Protein AF-A0A957Y299-F1 (afdb_monomer_lite)

Secondary structure (DSSP, 8-state):
-EEESSSSTTSPEEEE--TT---EEEEE-TTSSEEEEEEETTEEEEEEGGG----S-HHHHHTS-B---TT-S-SS-------

Sequence (83 aa):
LNVRSRPSADAALVGQADSGSVMRATGKLADESWWQVCCIDGRSAWVSGDWVQAVGPATALGEVPVVTSLLGNKPAALIDRLK

pLDDT: mean 82.07, std 18.29, range [29.81, 95.5]

Foldseek 3Di:
DFWFADLDPPGDGLDDDDPPDDFDFQAAAPVRQKTWTDDSVHDIIIDGSVRDDDDDDPVVVVPHHHDDDPPPDDDPDPPDDDD

Radius of gyration: 13.93 Å; chains: 1; bounding box: 40×23×37 Å

Structure (mmCIF, N/CA/C/O backbone):
data_AF-A0A957Y299-F1
#
_entry.id   AF-A0A957Y299-F1
#
loop_
_atom_site.group_PDB
_atom_site.id
_atom_site.type_symbol
_atom_site.label_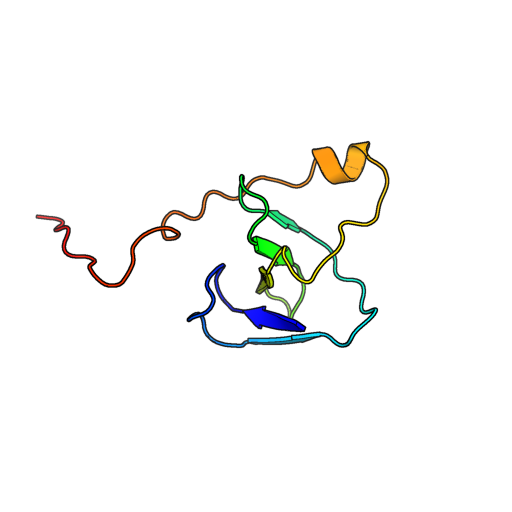atom_id
_atom_site.label_alt_id
_atom_site.label_comp_id
_atom_site.label_asym_id
_atom_site.label_entity_id
_atom_site.label_seq_id
_atom_site.pdbx_PDB_ins_code
_atom_site.Cartn_x
_atom_site.Cartn_y
_atom_site.Cartn_z
_atom_site.occupancy
_atom_site.B_iso_or_equiv
_atom_site.auth_seq_id
_atom_site.auth_comp_id
_atom_site.auth_asym_id
_atom_site.auth_atom_id
_atom_site.pdbx_PDB_model_num
ATOM 1 N N . LEU A 1 1 ? -7.735 5.096 -5.400 1.00 92.38 1 LEU A N 1
ATOM 2 C CA . LEU A 1 1 ? -6.298 4.785 -5.215 1.00 92.38 1 LEU A CA 1
ATOM 3 C C . LEU A 1 1 ? -5.914 3.603 -6.094 1.00 92.38 1 LEU A C 1
ATOM 5 O O . LEU A 1 1 ? -6.547 2.562 -5.994 1.00 92.38 1 LEU A O 1
ATOM 9 N N . ASN A 1 2 ? -4.919 3.759 -6.970 1.00 94.50 2 ASN A N 1
ATOM 10 C CA . ASN A 1 2 ? -4.485 2.664 -7.843 1.00 94.50 2 ASN A CA 1
ATOM 11 C C . ASN A 1 2 ? -3.686 1.624 -7.058 1.00 94.50 2 ASN A C 1
ATOM 13 O O . ASN A 1 2 ? -2.731 1.967 -6.363 1.00 94.50 2 ASN A O 1
ATOM 17 N N . VAL A 1 3 ? -4.058 0.361 -7.239 1.00 94.50 3 VAL A N 1
ATOM 18 C CA . VAL A 1 3 ? -3.373 -0.798 -6.678 1.00 94.50 3 VAL A CA 1
ATOM 19 C C . VAL A 1 3 ? -2.562 -1.447 -7.794 1.00 94.50 3 VAL A C 1
ATOM 21 O O . VAL A 1 3 ? -3.088 -1.749 -8.868 1.00 94.50 3 VAL A O 1
ATOM 24 N N . ARG A 1 4 ? -1.264 -1.635 -7.568 1.00 94.56 4 ARG A N 1
ATOM 2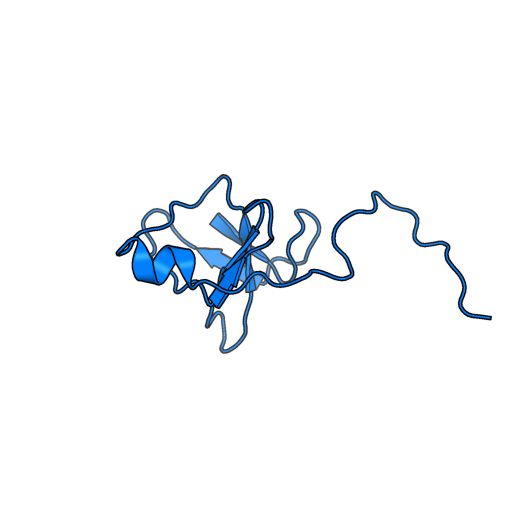5 C CA . ARG A 1 4 ? -0.298 -2.006 -8.606 1.00 94.56 4 ARG A CA 1
ATOM 26 C C . ARG A 1 4 ? 0.466 -3.276 -8.273 1.00 94.56 4 ARG A C 1
ATOM 28 O O . ARG A 1 4 ? 0.670 -3.618 -7.113 1.00 94.56 4 ARG A O 1
ATOM 35 N N . SER A 1 5 ? 0.938 -3.968 -9.304 1.00 92.00 5 SER A N 1
ATOM 36 C CA . SER A 1 5 ? 1.675 -5.227 -9.142 1.00 92.00 5 SER A CA 1
ATOM 37 C C . SER A 1 5 ? 3.088 -5.056 -8.558 1.00 92.00 5 SER A C 1
ATOM 39 O O . SER A 1 5 ? 3.681 -6.028 -8.096 1.00 92.00 5 SER A O 1
ATOM 41 N N . ARG A 1 6 ? 3.665 -3.848 -8.629 1.00 91.38 6 ARG A N 1
ATOM 42 C CA . ARG A 1 6 ? 5.013 -3.480 -8.151 1.00 91.38 6 ARG A CA 1
ATOM 43 C C . ARG A 1 6 ? 5.003 -2.037 -7.614 1.00 91.38 6 ARG A C 1
ATOM 45 O O . ARG A 1 6 ? 4.105 -1.289 -8.006 1.00 91.38 6 ARG A O 1
ATOM 52 N N . PRO A 1 7 ? 5.987 -1.628 -6.786 1.00 91.19 7 PRO A N 1
ATOM 53 C CA . PRO A 1 7 ? 6.081 -0.265 -6.260 1.00 91.19 7 PRO A CA 1
ATOM 54 C C . PRO A 1 7 ? 6.611 0.711 -7.325 1.00 91.19 7 PRO A C 1
ATOM 56 O O . PRO A 1 7 ? 7.759 1.141 -7.297 1.00 91.19 7 PRO A O 1
ATOM 59 N N . SER A 1 8 ? 5.799 0.981 -8.347 1.00 90.75 8 SER A N 1
ATOM 60 C CA . SER A 1 8 ? 6.126 1.890 -9.448 1.00 90.75 8 SER A CA 1
ATOM 61 C C . SER A 1 8 ? 4.853 2.425 -10.098 1.00 90.75 8 SER A 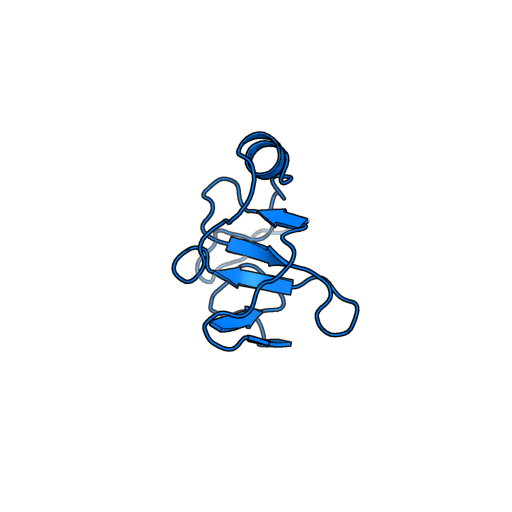C 1
ATOM 63 O O . SER A 1 8 ? 3.872 1.696 -10.249 1.00 90.75 8 SER A O 1
ATOM 65 N N . ALA A 1 9 ? 4.878 3.687 -10.536 1.00 88.88 9 ALA A N 1
ATOM 66 C CA . ALA A 1 9 ? 3.771 4.319 -11.252 1.00 88.88 9 ALA A CA 1
ATOM 67 C C . ALA A 1 9 ? 3.521 3.717 -12.651 1.00 88.88 9 ALA A C 1
ATOM 69 O O . ALA A 1 9 ? 2.415 3.852 -13.175 1.00 88.88 9 ALA A O 1
ATOM 70 N N . ASP A 1 10 ? 4.493 2.994 -13.210 1.00 90.94 10 ASP A N 1
ATOM 71 C CA . ASP A 1 10 ? 4.388 2.330 -14.517 1.00 90.94 10 ASP A CA 1
ATOM 72 C C . ASP A 1 10 ? 3.992 0.850 -14.397 1.00 90.94 10 ASP A C 1
ATOM 74 O O . ASP A 1 10 ? 3.764 0.163 -15.392 1.00 90.94 10 ASP A O 1
ATOM 78 N N . ALA A 1 11 ? 3.906 0.324 -13.171 1.00 89.31 11 ALA A N 1
ATOM 79 C CA . ALA A 1 11 ? 3.514 -1.059 -12.945 1.00 89.31 11 ALA A CA 1
ATOM 80 C C . ALA A 1 11 ? 2.042 -1.295 -13.309 1.00 89.31 11 ALA A C 1
ATOM 82 O O . ALA A 1 11 ? 1.194 -0.417 -13.128 1.00 89.31 11 ALA A O 1
ATOM 83 N N . ALA A 1 12 ? 1.733 -2.514 -13.756 1.00 91.81 12 ALA A N 1
ATOM 84 C CA . ALA A 1 12 ? 0.378 -2.914 -14.115 1.00 91.81 12 ALA A CA 1
ATOM 85 C C . ALA A 1 12 ? -0.611 -2.643 -12.971 1.00 91.81 12 ALA A C 1
ATOM 87 O O . ALA A 1 12 ? -0.329 -2.949 -11.805 1.00 91.81 12 ALA A O 1
ATOM 88 N N . LEU A 1 13 ? -1.771 -2.083 -13.319 1.00 94.06 13 LEU A N 1
ATOM 89 C CA . LEU A 1 13 ? -2.886 -1.950 -12.391 1.00 94.06 13 LEU A CA 1
ATOM 90 C C . LEU A 1 13 ? -3.475 -3.339 -12.158 1.00 94.06 13 LEU A C 1
ATOM 92 O O . LEU A 1 13 ? -3.828 -4.039 -13.104 1.00 94.06 13 LEU A O 1
ATOM 96 N N . VAL A 1 14 ? -3.570 -3.720 -10.890 1.00 93.19 14 VAL A N 1
ATOM 97 C CA . VAL A 1 14 ? -4.222 -4.963 -10.454 1.00 93.19 14 VAL A CA 1
ATOM 98 C C . VAL A 1 14 ? -5.544 -4.685 -9.745 1.00 93.19 14 VAL A C 1
ATOM 100 O O . VAL A 1 14 ? -6.269 -5.613 -9.422 1.00 93.19 14 VAL A O 1
ATOM 103 N N . GLY A 1 15 ? -5.865 -3.412 -9.511 1.00 92.06 15 GLY A N 1
ATOM 104 C CA . GLY A 1 15 ? -7.137 -2.994 -8.948 1.00 92.06 15 GLY A CA 1
ATOM 105 C C . GLY A 1 15 ? -7.163 -1.510 -8.605 1.00 92.06 15 GLY A C 1
ATOM 106 O O . GLY A 1 15 ? -6.204 -0.765 -8.846 1.00 92.06 15 GLY A O 1
ATOM 107 N N . GLN A 1 16 ? -8.271 -1.092 -8.007 1.00 93.06 16 GLN A N 1
ATOM 108 C CA . GLN A 1 16 ? -8.452 0.237 -7.442 1.00 93.06 16 GLN A CA 1
ATOM 109 C C . GLN A 1 16 ? -9.147 0.112 -6.087 1.00 93.06 16 GLN A C 1
ATOM 111 O O . GLN A 1 16 ? -10.043 -0.708 -5.921 1.00 93.06 16 GLN A O 1
ATOM 116 N N . ALA A 1 17 ? -8.703 0.914 -5.125 1.00 90.44 17 ALA A N 1
ATOM 117 C CA . ALA A 1 17 ? -9.349 1.064 -3.831 1.00 90.44 17 ALA A CA 1
ATOM 118 C C . ALA A 1 17 ? -10.093 2.402 -3.775 1.00 90.44 17 ALA A C 1
ATOM 120 O O . ALA A 1 17 ? -9.546 3.437 -4.186 1.00 90.44 17 ALA A O 1
ATOM 121 N N . ASP A 1 18 ? -11.310 2.378 -3.244 1.00 91.88 18 ASP A N 1
ATOM 122 C CA . ASP A 1 18 ? -12.125 3.571 -3.037 1.00 91.88 18 ASP A CA 1
ATOM 123 C C . ASP A 1 18 ? -11.593 4.414 -1.877 1.00 91.88 18 ASP A C 1
ATOM 125 O O . ASP A 1 18 ? -10.901 3.916 -0.981 1.00 91.88 18 ASP A O 1
ATOM 129 N N . SER A 1 19 ? -11.930 5.703 -1.876 1.00 89.06 19 SER A N 1
ATOM 130 C CA . SER A 1 19 ? -11.588 6.594 -0.764 1.00 89.06 19 SER A CA 1
ATOM 131 C C . SER A 1 19 ? -12.175 6.076 0.553 1.00 89.06 19 SER A C 1
ATOM 133 O O . SER A 1 19 ? -13.314 5.617 0.594 1.00 89.06 19 SER A O 1
ATOM 135 N N . GLY A 1 20 ? -11.388 6.134 1.628 1.00 89.25 20 GLY A N 1
ATOM 136 C CA . GLY A 1 20 ? -11.774 5.622 2.947 1.00 89.25 20 GLY A CA 1
ATOM 137 C C . GLY A 1 20 ? -11.631 4.106 3.123 1.00 89.25 20 GLY A C 1
ATOM 138 O O . GLY A 1 20 ? -11.813 3.613 4.235 1.00 89.25 20 GLY A O 1
ATOM 139 N N . SER A 1 21 ? -11.266 3.360 2.074 1.00 89.50 21 SER A N 1
ATOM 140 C CA . SER A 1 21 ? -10.985 1.926 2.194 1.00 89.50 21 SER A CA 1
ATOM 141 C C . SER A 1 21 ? -9.780 1.677 3.099 1.00 89.50 21 SER A C 1
ATOM 143 O O . SER A 1 21 ? -8.716 2.268 2.911 1.00 89.50 21 SER A O 1
ATOM 145 N N . VAL A 1 22 ? -9.925 0.747 4.043 1.00 89.94 22 VAL A N 1
ATOM 146 C CA . VAL A 1 22 ? -8.831 0.313 4.917 1.00 89.94 22 VAL A CA 1
ATOM 147 C C . VAL A 1 22 ? -8.225 -0.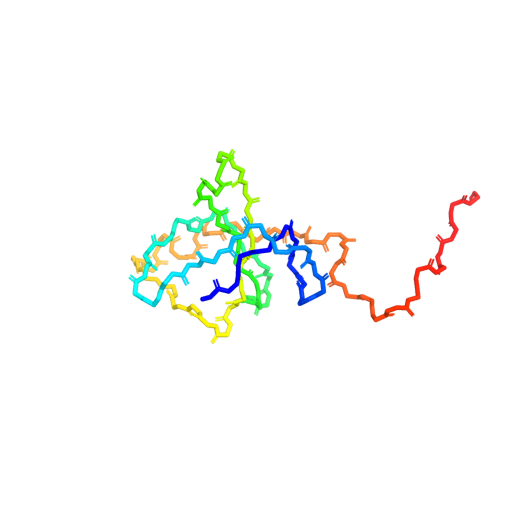970 4.361 1.00 89.94 22 VAL A C 1
ATOM 149 O O . VAL A 1 22 ? -8.928 -1.953 4.131 1.00 89.94 22 VAL A O 1
ATOM 152 N N . MET A 1 23 ? -6.910 -0.967 4.156 1.00 90.19 23 MET A N 1
ATOM 153 C CA . MET A 1 23 ? -6.149 -2.120 3.674 1.00 90.19 23 MET A CA 1
ATOM 154 C C . MET A 1 23 ? -5.112 -2.530 4.711 1.00 90.19 23 MET A C 1
ATOM 156 O O . MET A 1 23 ? -4.539 -1.689 5.405 1.00 90.19 23 MET A O 1
ATOM 160 N N . ARG A 1 24 ? -4.832 -3.831 4.795 1.00 91.88 24 ARG A N 1
ATOM 161 C CA . ARG A 1 24 ? -3.770 -4.332 5.664 1.00 91.88 24 ARG A CA 1
ATOM 162 C C . ARG A 1 24 ? -2.420 -4.143 4.980 1.00 91.88 24 ARG A C 1
ATOM 164 O O . ARG A 1 24 ? -2.153 -4.781 3.962 1.00 91.88 24 ARG A O 1
ATOM 171 N N . ALA A 1 25 ? -1.569 -3.310 5.571 1.00 93.19 25 ALA A N 1
ATOM 172 C CA . ALA A 1 25 ? -0.170 -3.218 5.183 1.00 93.19 25 ALA A CA 1
ATOM 173 C C . ALA A 1 25 ? 0.586 -4.483 5.620 1.00 93.19 25 ALA A C 1
ATOM 175 O O . ALA A 1 25 ? 0.469 -4.930 6.762 1.00 93.19 25 ALA A O 1
ATOM 176 N N . THR A 1 26 ? 1.361 -5.058 4.706 1.00 93.38 26 THR A N 1
ATOM 177 C CA . THR A 1 26 ? 2.243 -6.208 4.965 1.00 93.38 26 THR A CA 1
ATOM 178 C C . THR A 1 26 ? 3.717 -5.865 4.798 1.00 93.38 26 THR A C 1
ATOM 180 O O . THR A 1 26 ? 4.573 -6.677 5.131 1.00 93.38 26 THR A O 1
ATOM 183 N N . GLY A 1 27 ? 4.016 -4.674 4.284 1.00 93.56 27 GLY A N 1
ATOM 184 C CA . GLY A 1 27 ? 5.368 -4.163 4.128 1.00 93.56 27 GLY A CA 1
ATOM 185 C C . GLY A 1 27 ? 5.363 -2.747 3.565 1.00 93.56 27 GLY A C 1
ATOM 186 O O . GLY A 1 27 ? 4.321 -2.234 3.154 1.00 93.56 27 GLY A O 1
ATOM 187 N N . LYS A 1 28 ? 6.533 -2.117 3.527 1.00 93.44 28 LYS A N 1
ATOM 188 C CA . LYS A 1 28 ? 6.748 -0.802 2.910 1.00 93.44 28 LYS A CA 1
ATOM 189 C C . LYS A 1 28 ? 8.153 -0.675 2.331 1.00 93.44 28 LYS A C 1
ATOM 191 O O . LYS A 1 28 ? 9.060 -1.401 2.739 1.00 93.44 28 LYS A O 1
ATOM 196 N N . LEU A 1 29 ? 8.348 0.255 1.402 1.00 93.06 29 LEU A N 1
ATOM 197 C CA . LEU A 1 29 ? 9.698 0.712 1.072 1.00 93.06 29 LEU A CA 1
ATOM 198 C C . LEU A 1 29 ? 10.272 1.556 2.215 1.00 93.06 29 LEU A C 1
ATOM 200 O O . LEU A 1 29 ? 9.532 2.118 3.020 1.00 93.06 29 LEU A O 1
ATOM 204 N N . ALA A 1 30 ? 11.603 1.625 2.290 1.00 90.38 30 ALA A N 1
ATOM 205 C CA . ALA A 1 30 ? 12.308 2.324 3.367 1.00 90.38 30 ALA A CA 1
ATOM 206 C C . ALA A 1 30 ? 12.000 3.831 3.409 1.00 90.38 30 ALA A C 1
ATOM 208 O O . ALA A 1 30 ? 11.998 4.421 4.482 1.00 90.38 30 ALA A O 1
ATOM 209 N N . ASP A 1 31 ? 11.732 4.427 2.247 1.00 90.31 31 ASP A N 1
ATOM 210 C CA . ASP A 1 31 ? 11.346 5.831 2.080 1.00 90.31 31 ASP A CA 1
ATOM 211 C C . ASP A 1 31 ? 9.828 6.059 2.190 1.00 90.31 31 ASP A C 1
ATOM 213 O O . ASP A 1 31 ? 9.358 7.171 1.977 1.00 90.31 31 ASP A O 1
ATOM 217 N N . GLU A 1 32 ? 9.062 5.004 2.485 1.00 91.62 32 GLU A N 1
ATOM 218 C CA . GLU A 1 32 ? 7.600 5.010 2.615 1.00 91.62 32 GLU A CA 1
ATOM 219 C C . GLU A 1 32 ? 6.834 5.437 1.352 1.00 91.62 32 GLU A C 1
ATOM 221 O O . GLU A 1 32 ? 5.609 5.560 1.383 1.00 91.62 32 GLU A O 1
ATOM 226 N N . SER A 1 33 ? 7.523 5.571 0.214 1.00 93.50 33 SER A N 1
ATOM 227 C CA . SER A 1 33 ? 6.932 5.972 -1.070 1.00 93.50 33 SER A CA 1
ATOM 228 C C . SER A 1 33 ? 5.914 4.957 -1.596 1.00 93.50 33 SER A C 1
ATOM 230 O O . SER A 1 33 ? 4.990 5.308 -2.335 1.00 93.50 33 SER A O 1
ATOM 232 N N . TRP A 1 34 ? 6.047 3.694 -1.184 1.00 95.12 34 TRP A N 1
ATOM 233 C CA . TRP A 1 34 ? 5.131 2.614 -1.524 1.00 95.12 34 TRP A CA 1
ATOM 234 C C . TRP A 1 34 ? 4.882 1.683 -0.345 1.00 95.12 34 TRP A C 1
ATOM 236 O O . TRP A 1 34 ? 5.807 1.247 0.345 1.00 95.12 34 TRP A O 1
ATOM 246 N N . TRP A 1 35 ? 3.618 1.304 -0.194 1.00 94.88 35 TRP A N 1
ATOM 247 C CA . TRP A 1 35 ? 3.142 0.365 0.810 1.00 94.88 35 TRP A CA 1
ATOM 248 C C . TRP A 1 35 ? 2.673 -0.913 0.134 1.00 94.88 35 TRP A C 1
ATOM 250 O O . TRP A 1 35 ? 1.882 -0.880 -0.813 1.00 94.88 35 TRP A O 1
ATOM 260 N N . GLN A 1 36 ? 3.170 -2.044 0.621 1.00 94.81 36 GLN A N 1
ATOM 261 C CA . GLN A 1 36 ? 2.697 -3.352 0.212 1.00 94.81 36 GLN A CA 1
ATOM 262 C C . GLN A 1 36 ? 1.449 -3.696 1.020 1.00 94.81 36 GLN A C 1
ATOM 264 O O . GLN A 1 36 ? 1.450 -3.643 2.250 1.00 94.81 36 GLN A O 1
ATOM 269 N N . VAL A 1 37 ? 0.393 -4.072 0.315 1.00 93.19 37 VAL A N 1
ATOM 270 C CA . VAL A 1 37 ? -0.904 -4.431 0.879 1.00 93.19 37 VAL A CA 1
ATOM 271 C C . VAL A 1 37 ? -1.294 -5.839 0.455 1.00 93.19 37 VAL A C 1
ATOM 273 O O . VAL A 1 37 ? -0.926 -6.310 -0.622 1.00 93.19 37 VAL A O 1
ATOM 276 N N . CYS A 1 38 ? -2.073 -6.507 1.293 1.00 86.19 38 CYS A N 1
ATOM 277 C CA . CYS A 1 38 ? -2.755 -7.759 0.973 1.00 86.19 38 CYS A CA 1
ATOM 278 C C . CYS A 1 38 ? -4.278 -7.546 1.093 1.00 86.19 38 CYS A C 1
ATOM 280 O O . CYS A 1 38 ? -4.719 -6.541 1.642 1.00 86.19 38 CYS A O 1
ATOM 282 N N . CYS A 1 39 ? -5.174 -8.417 0.636 1.00 81.75 39 CYS A N 1
ATOM 283 C CA . CYS A 1 39 ? -5.063 -9.646 -0.147 1.00 81.75 39 CYS A CA 1
ATOM 284 C C . CYS A 1 39 ? -5.830 -9.410 -1.454 1.00 81.75 39 CYS A C 1
ATOM 286 O O . CYS A 1 39 ? -6.948 -9.896 -1.620 1.00 81.75 39 CYS A O 1
ATOM 288 N N . ILE A 1 40 ? -5.265 -8.602 -2.346 1.00 82.12 40 ILE A N 1
ATOM 289 C CA . ILE A 1 40 ? -5.930 -8.193 -3.583 1.00 82.12 40 ILE A CA 1
ATOM 290 C C . ILE A 1 40 ? -5.945 -9.411 -4.504 1.00 82.12 40 ILE A C 1
ATOM 292 O O . ILE A 1 40 ? -4.894 -9.863 -4.959 1.00 82.12 40 ILE A O 1
ATOM 296 N N . ASP A 1 41 ? -7.120 -10.019 -4.664 1.00 79.50 41 ASP A N 1
ATOM 297 C CA . ASP A 1 41 ? -7.308 -11.319 -5.318 1.00 79.50 41 ASP A CA 1
ATOM 298 C C . ASP A 1 41 ? -6.348 -12.402 -4.795 1.00 79.50 41 ASP A C 1
ATOM 300 O O . ASP A 1 41 ? -5.692 -13.116 -5.560 1.00 79.50 41 ASP A O 1
ATOM 304 N N . GLY A 1 42 ? -6.200 -12.474 -3.466 1.00 80.94 42 GLY A N 1
ATOM 305 C CA . GLY A 1 42 ? -5.335 -13.453 -2.797 1.00 80.94 42 GLY A CA 1
ATOM 306 C C . GLY A 1 42 ? -3.831 -13.203 -2.962 1.00 80.94 42 GLY A C 1
ATOM 307 O O . GLY A 1 42 ? -3.030 -14.057 -2.589 1.00 80.94 42 GLY A O 1
ATOM 308 N N . ARG A 1 43 ? -3.429 -12.051 -3.512 1.00 83.94 43 ARG A N 1
ATOM 309 C CA . ARG A 1 43 ? -2.029 -11.682 -3.758 1.00 83.94 43 ARG A CA 1
ATOM 310 C C . ARG A 1 43 ? -1.660 -10.378 -3.055 1.00 83.94 43 ARG A C 1
ATOM 312 O O . ARG A 1 43 ? -2.518 -9.561 -2.713 1.00 83.94 43 ARG A O 1
ATOM 319 N N . SER A 1 44 ? -0.362 -10.186 -2.839 1.00 89.50 44 SER A N 1
ATOM 320 C CA . SER A 1 44 ? 0.169 -8.897 -2.396 1.00 89.50 44 SER A CA 1
ATOM 321 C C . SER A 1 44 ? 0.255 -7.925 -3.568 1.00 89.50 44 SER A C 1
ATOM 323 O O . SER A 1 44 ? 0.618 -8.305 -4.683 1.00 89.50 44 SER A O 1
ATOM 325 N N . ALA A 1 45 ? -0.031 -6.661 -3.297 1.00 93.75 45 ALA A N 1
ATOM 326 C CA . ALA A 1 45 ? 0.023 -5.571 -4.255 1.00 93.75 45 ALA A CA 1
ATOM 327 C C . ALA A 1 45 ? 0.575 -4.304 -3.593 1.00 93.75 45 ALA A C 1
ATOM 329 O O . ALA A 1 45 ? 0.945 -4.323 -2.422 1.00 93.75 45 ALA A O 1
ATOM 330 N N . TRP A 1 46 ? 0.660 -3.214 -4.347 1.00 95.06 46 TRP A N 1
ATOM 331 C CA . TRP A 1 46 ? 1.320 -1.985 -3.924 1.00 95.06 46 TRP A CA 1
ATOM 332 C C . TRP A 1 46 ? 0.444 -0.764 -4.148 1.00 95.06 46 TRP A C 1
ATOM 334 O O . TRP A 1 46 ? -0.200 -0.632 -5.189 1.00 95.06 46 TRP A O 1
ATOM 344 N N . VAL A 1 47 ? 0.469 0.149 -3.187 1.00 95.38 47 VAL A N 1
ATOM 345 C CA . VAL A 1 47 ? -0.169 1.464 -3.268 1.00 95.38 47 VAL A CA 1
ATOM 346 C C . VAL A 1 47 ? 0.848 2.546 -2.930 1.00 95.38 47 VAL A C 1
ATOM 348 O O . VAL A 1 47 ? 1.792 2.303 -2.179 1.00 95.38 47 VAL A O 1
ATOM 351 N N . SER A 1 48 ? 0.684 3.725 -3.521 1.00 95.50 48 SER A N 1
ATOM 352 C CA . SER A 1 48 ? 1.593 4.850 -3.282 1.00 95.50 48 SER A CA 1
ATOM 353 C C . SER A 1 48 ? 1.345 5.456 -1.899 1.00 95.50 48 SER A C 1
ATOM 355 O O . SER A 1 48 ? 0.192 5.649 -1.506 1.00 95.50 48 SER A O 1
ATOM 357 N N . GLY A 1 49 ? 2.440 5.746 -1.192 1.00 94.31 49 GLY A N 1
ATOM 358 C CA . GLY A 1 49 ? 2.478 6.393 0.120 1.00 94.31 49 GLY A CA 1
ATOM 359 C C . GLY A 1 49 ? 1.823 7.770 0.132 1.00 94.31 49 GLY A C 1
ATOM 360 O O . GLY A 1 49 ? 1.149 8.112 1.095 1.00 94.31 49 GLY A O 1
ATOM 361 N N . ASP A 1 50 ? 1.918 8.507 -0.976 1.00 93.75 50 ASP A N 1
ATOM 362 C CA . ASP A 1 50 ? 1.384 9.871 -1.107 1.00 93.75 50 ASP A CA 1
ATOM 363 C C . ASP A 1 50 ? -0.145 9.945 -0.964 1.00 93.75 50 ASP A C 1
ATOM 365 O O . ASP A 1 50 ? -0.709 11.010 -0.717 1.00 93.75 50 ASP A O 1
ATOM 369 N N . TRP A 1 51 ? -0.829 8.813 -1.145 1.00 93.69 51 TRP A N 1
ATOM 370 C CA . TRP A 1 51 ? -2.289 8.724 -1.180 1.00 93.69 51 TRP A CA 1
ATOM 371 C C . TRP A 1 51 ? -2.867 7.875 -0.050 1.00 93.69 51 TRP A C 1
ATOM 373 O O . TRP A 1 51 ? -4.063 7.572 -0.063 1.00 93.69 51 TRP A O 1
ATOM 383 N N . VAL A 1 52 ? -2.035 7.450 0.899 1.00 93.31 52 VAL A N 1
ATOM 384 C CA . VAL A 1 52 ? -2.459 6.643 2.041 1.00 93.31 52 VAL A CA 1
ATOM 385 C C . VAL A 1 52 ? -1.994 7.269 3.340 1.00 93.31 52 VAL A C 1
ATOM 387 O O . VAL A 1 52 ? -0.983 7.957 3.409 1.00 93.31 52 VAL A O 1
ATOM 390 N N . GLN A 1 53 ? -2.739 6.982 4.398 1.00 92.50 53 GLN A N 1
ATOM 391 C CA . GLN A 1 53 ? -2.336 7.301 5.752 1.00 92.50 53 GLN A CA 1
ATOM 392 C C . GLN A 1 53 ? -2.237 5.999 6.535 1.00 92.50 53 GLN A C 1
ATOM 394 O O . GLN A 1 53 ? -3.186 5.215 6.575 1.00 92.50 53 GLN A O 1
ATOM 399 N N . ALA A 1 54 ? -1.083 5.764 7.155 1.00 90.44 54 ALA A N 1
ATOM 400 C CA . ALA A 1 54 ? -0.921 4.643 8.062 1.00 90.44 54 ALA A CA 1
ATOM 401 C C . ALA A 1 54 ? -1.743 4.903 9.333 1.00 90.44 54 ALA A C 1
ATOM 403 O O . ALA A 1 54 ? -1.567 5.921 10.003 1.00 90.44 54 ALA A O 1
ATOM 404 N N . VAL A 1 55 ? -2.653 3.985 9.654 1.00 89.25 55 VAL A N 1
ATOM 405 C CA . VAL A 1 55 ? -3.533 4.072 10.824 1.00 89.25 55 VAL A CA 1
ATOM 406 C C . VAL A 1 55 ? -3.312 2.857 11.718 1.00 89.25 55 VAL A C 1
ATOM 408 O O . VAL A 1 55 ? -3.354 1.719 11.255 1.00 89.25 55 VAL A O 1
ATOM 411 N N . GLY A 1 56 ? -3.044 3.089 13.002 1.00 88.19 56 GLY A N 1
ATOM 412 C CA . GLY A 1 56 ? -2.789 2.025 13.970 1.00 88.19 56 GLY A CA 1
ATOM 413 C C . GLY A 1 56 ? -1.926 2.478 15.149 1.00 88.19 56 GLY A C 1
ATOM 414 O O . GLY A 1 56 ? -1.447 3.614 15.166 1.00 88.19 56 GLY A O 1
ATOM 415 N N . PRO A 1 57 ? -1.726 1.608 16.154 1.00 89.06 57 PRO A N 1
ATOM 416 C CA . PRO A 1 57 ? -0.819 1.892 17.258 1.00 89.06 57 PRO A CA 1
ATOM 417 C C . PRO A 1 57 ? 0.624 2.011 16.754 1.00 89.06 57 PRO A C 1
ATOM 419 O O . PRO A 1 57 ? 1.051 1.252 15.885 1.00 89.06 57 PRO A O 1
ATOM 422 N N . ALA A 1 58 ? 1.390 2.938 17.336 1.00 85.00 58 ALA A N 1
ATOM 423 C CA . ALA A 1 58 ? 2.762 3.233 16.912 1.00 85.00 58 ALA A CA 1
ATOM 424 C C . ALA A 1 58 ? 3.680 1.996 16.910 1.00 85.00 58 ALA A C 1
ATOM 426 O O . ALA A 1 58 ? 4.531 1.871 16.035 1.00 85.00 58 ALA A O 1
ATOM 427 N N . THR A 1 59 ? 3.469 1.060 17.841 1.00 87.50 59 THR A N 1
ATOM 428 C CA . THR A 1 59 ? 4.186 -0.223 17.891 1.00 87.50 59 THR A CA 1
ATOM 429 C C . THR A 1 59 ? 3.969 -1.045 16.622 1.00 87.50 59 THR A C 1
ATOM 431 O O . THR A 1 59 ? 4.935 -1.425 15.971 1.00 87.50 59 THR A O 1
ATOM 434 N N . ALA A 1 60 ? 2.716 -1.222 16.193 1.00 84.69 60 ALA A N 1
ATOM 435 C CA . ALA A 1 60 ? 2.397 -1.961 14.972 1.00 84.69 60 ALA A CA 1
ATOM 436 C C . ALA A 1 60 ? 2.911 -1.255 13.708 1.00 84.69 60 ALA A C 1
ATOM 438 O O . ALA A 1 60 ? 3.343 -1.915 12.768 1.00 84.69 60 ALA A O 1
ATOM 439 N N . LEU A 1 61 ? 2.888 0.083 13.679 1.00 84.38 61 LEU A N 1
ATOM 440 C CA . LEU A 1 61 ? 3.413 0.854 12.548 1.00 84.38 61 LEU A CA 1
ATOM 441 C C . LEU A 1 61 ? 4.941 0.751 12.429 1.00 84.38 61 LEU A C 1
ATOM 443 O O . LEU A 1 61 ? 5.463 0.709 11.315 1.00 84.38 61 LEU A O 1
ATOM 447 N N . GLY A 1 62 ? 5.651 0.681 13.559 1.00 85.50 62 GLY A N 1
ATOM 448 C CA . GLY A 1 62 ? 7.101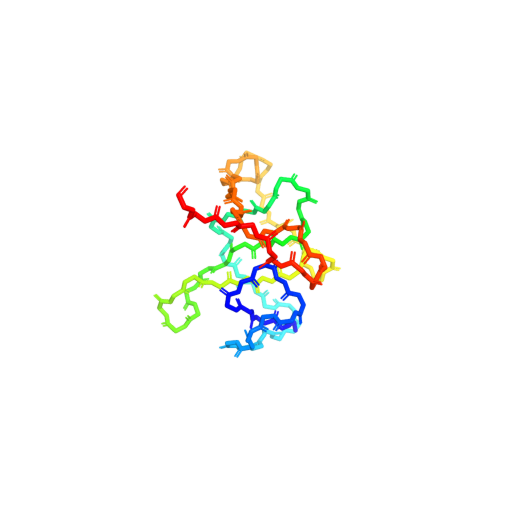 0.472 13.599 1.00 85.50 62 GLY A CA 1
ATOM 449 C C . GLY A 1 62 ? 7.535 -0.941 13.197 1.00 85.50 62 GLY A C 1
ATOM 450 O O . GLY A 1 62 ? 8.654 -1.124 12.729 1.00 85.50 62 GLY A O 1
ATOM 451 N N . GLU A 1 63 ? 6.648 -1.927 13.335 1.00 90.50 63 GLU A N 1
ATOM 452 C CA . GLU A 1 63 ? 6.911 -3.334 13.009 1.00 90.50 63 GLU A CA 1
ATOM 453 C C . GLU A 1 63 ? 6.629 -3.696 11.542 1.00 90.50 63 GLU A C 1
ATOM 455 O O . GLU A 1 63 ? 6.950 -4.808 11.118 1.00 90.50 63 GLU A O 1
ATOM 460 N N . VAL A 1 64 ? 6.050 -2.786 10.743 1.00 90.50 64 VAL A N 1
ATOM 461 C CA . VAL A 1 64 ? 5.789 -3.049 9.319 1.00 90.50 64 VAL A CA 1
ATOM 462 C C . VAL A 1 64 ? 7.119 -3.303 8.595 1.00 90.50 64 VAL A C 1
ATOM 464 O O . VAL A 1 64 ? 7.954 -2.395 8.531 1.00 90.50 64 VAL A O 1
ATOM 467 N N . PRO A 1 65 ? 7.326 -4.498 8.006 1.00 93.06 65 PRO A N 1
ATOM 468 C CA . PRO A 1 65 ? 8.607 -4.853 7.414 1.00 93.06 65 PRO A CA 1
ATOM 469 C C . PRO A 1 65 ? 9.014 -3.912 6.281 1.00 93.06 65 PRO A C 1
ATOM 471 O O . PRO A 1 65 ? 8.222 -3.615 5.381 1.00 93.06 65 PRO A O 1
ATOM 474 N N . VAL A 1 66 ? 10.283 -3.504 6.279 1.00 91.19 66 VAL A N 1
ATOM 475 C CA . VAL A 1 66 ? 10.880 -2.842 5.119 1.00 91.19 66 VAL A CA 1
ATOM 476 C C . VAL A 1 66 ? 11.219 -3.904 4.081 1.00 91.19 66 VAL A C 1
ATOM 478 O O . VAL A 1 66 ? 12.080 -4.757 4.291 1.00 91.19 66 VAL A O 1
ATOM 481 N N . VAL A 1 67 ? 10.536 -3.851 2.945 1.00 87.00 67 VAL A N 1
ATOM 482 C CA . VAL A 1 67 ? 10.746 -4.757 1.818 1.00 87.00 67 VAL A CA 1
ATOM 483 C C . VAL A 1 67 ? 11.705 -4.102 0.833 1.00 87.00 67 VAL A C 1
ATOM 485 O O . VAL A 1 67 ? 11.405 -3.079 0.224 1.00 87.00 67 VAL A O 1
ATOM 488 N N . THR A 1 68 ? 12.896 -4.676 0.675 1.00 68.00 68 THR A N 1
ATOM 489 C CA . THR A 1 68 ? 13.893 -4.161 -0.267 1.00 68.00 68 THR A CA 1
ATOM 490 C C . THR A 1 68 ? 13.439 -4.486 -1.687 1.00 68.00 68 THR A C 1
ATOM 492 O O . THR A 1 68 ? 13.535 -5.626 -2.143 1.00 68.00 68 THR A O 1
ATOM 495 N N . SER A 1 69 ? 12.915 -3.502 -2.419 1.00 58.41 69 SER A N 1
ATOM 496 C CA . SER A 1 69 ? 12.652 -3.695 -3.842 1.00 58.41 69 SER A CA 1
ATOM 497 C C . SER A 1 69 ? 13.982 -3.721 -4.591 1.00 58.41 69 SER A C 1
ATOM 499 O O . SER A 1 69 ? 14.543 -2.672 -4.897 1.00 58.41 69 SER A O 1
ATOM 501 N N . LEU A 1 70 ? 14.460 -4.911 -4.961 1.00 53.41 70 LEU A N 1
ATOM 502 C CA . LEU A 1 70 ? 15.647 -5.093 -5.818 1.00 53.41 70 LEU A CA 1
ATOM 503 C C . LEU A 1 70 ? 15.492 -4.486 -7.234 1.00 53.41 70 LEU A C 1
ATOM 505 O O . LEU A 1 70 ? 16.382 -4.619 -8.065 1.00 53.41 70 LEU A O 1
ATOM 509 N N . LEU A 1 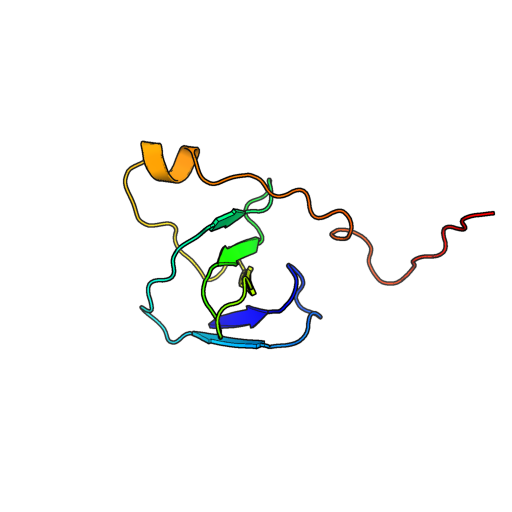71 ? 14.356 -3.843 -7.529 1.00 51.81 71 LEU A N 1
ATOM 510 C CA . LEU A 1 71 ? 13.988 -3.310 -8.844 1.00 51.81 71 LEU A CA 1
ATOM 511 C C . LEU A 1 71 ? 13.519 -1.841 -8.808 1.00 51.81 71 LEU A C 1
ATOM 513 O O . LEU A 1 71 ? 12.966 -1.361 -9.794 1.00 51.81 71 LEU A O 1
ATOM 517 N N . GLY A 1 72 ? 13.692 -1.125 -7.693 1.00 45.44 72 GLY A N 1
ATOM 518 C CA . GLY A 1 72 ? 13.082 0.194 -7.480 1.00 45.44 72 GLY A CA 1
ATOM 519 C C . GLY A 1 72 ? 14.076 1.351 -7.400 1.00 45.44 72 GLY A C 1
ATOM 520 O O . GLY A 1 72 ? 14.195 1.929 -6.331 1.00 45.44 72 GLY A O 1
ATOM 521 N N . ASN A 1 73 ? 14.814 1.639 -8.484 1.00 47.25 73 ASN A N 1
ATOM 522 C CA . ASN A 1 73 ? 15.320 2.985 -8.845 1.00 47.25 73 ASN A CA 1
ATOM 523 C C . ASN A 1 73 ? 16.187 2.958 -10.119 1.00 47.25 73 ASN A C 1
ATOM 525 O O . ASN A 1 73 ? 17.395 3.195 -10.088 1.00 47.25 73 ASN A O 1
ATOM 529 N N . LYS A 1 74 ? 15.584 2.711 -11.286 1.00 41.38 74 LYS A N 1
ATOM 530 C CA . LYS A 1 74 ? 16.229 3.110 -12.545 1.00 41.38 74 LYS A CA 1
ATOM 531 C C . LYS A 1 74 ? 15.185 3.679 -13.505 1.00 41.38 74 LYS A C 1
ATOM 533 O O . LYS A 1 74 ? 14.314 2.915 -13.927 1.00 41.38 74 LYS A O 1
ATOM 538 N N . PRO A 1 75 ? 15.238 4.977 -13.869 1.00 40.50 75 PRO A N 1
ATOM 539 C CA . PRO A 1 75 ? 14.535 5.428 -15.060 1.00 40.50 75 PRO A CA 1
ATOM 540 C C . PRO A 1 75 ? 15.111 4.629 -16.233 1.00 40.50 75 PRO A C 1
ATOM 542 O O . PRO A 1 75 ? 16.328 4.498 -16.334 1.00 40.50 75 PRO A O 1
ATOM 545 N N . ALA A 1 76 ? 14.237 4.018 -17.033 1.00 43.84 76 ALA A N 1
ATOM 546 C CA . ALA A 1 76 ? 14.508 3.389 -18.328 1.00 43.84 76 ALA A CA 1
ATOM 547 C C . ALA A 1 76 ? 15.998 3.291 -18.746 1.00 43.84 76 ALA A C 1
ATOM 549 O O . ALA A 1 76 ? 16.466 4.113 -19.523 1.00 43.84 76 ALA A O 1
ATOM 550 N N . ALA A 1 77 ? 16.737 2.293 -18.238 1.00 39.03 77 ALA A N 1
ATOM 551 C CA . ALA A 1 77 ? 17.976 1.771 -18.840 1.00 39.03 77 ALA A CA 1
ATOM 552 C C . ALA A 1 77 ? 18.553 0.609 -18.011 1.00 39.03 77 ALA A C 1
ATOM 554 O O . ALA A 1 77 ? 19.559 0.780 -17.327 1.00 39.03 77 ALA A O 1
ATOM 555 N N . LEU A 1 78 ? 17.994 -0.603 -18.064 1.00 41.06 78 LEU A N 1
ATOM 556 C CA . LEU A 1 78 ? 18.746 -1.778 -17.601 1.00 41.06 78 LEU A CA 1
ATOM 557 C C . LEU A 1 78 ? 19.569 -2.351 -18.766 1.00 41.06 78 LEU A C 1
ATOM 559 O O . LEU A 1 78 ? 19.217 -3.364 -19.356 1.00 41.06 78 LEU A O 1
ATOM 563 N N . ILE A 1 79 ? 20.675 -1.688 -19.109 1.00 47.69 79 ILE A N 1
ATOM 564 C CA . ILE A 1 79 ? 21.876 -2.455 -19.441 1.00 47.69 79 ILE A CA 1
ATOM 565 C C . ILE A 1 79 ? 22.615 -2.589 -18.117 1.00 47.69 79 ILE A C 1
ATOM 567 O O . ILE A 1 79 ? 23.168 -1.611 -17.621 1.00 47.69 79 ILE A O 1
ATOM 571 N N . ASP A 1 80 ? 22.573 -3.775 -17.528 1.00 45.62 80 ASP A N 1
ATOM 572 C CA . ASP A 1 80 ? 23.789 -4.329 -16.954 1.00 45.62 80 ASP A CA 1
ATOM 573 C C . ASP A 1 80 ? 23.772 -5.843 -17.148 1.00 45.62 80 ASP A C 1
ATOM 575 O O . ASP A 1 80 ? 22.757 -6.512 -16.944 1.00 45.62 80 ASP A O 1
ATOM 579 N N . ARG A 1 81 ? 24.865 -6.344 -17.712 1.00 39.56 81 ARG A N 1
ATOM 580 C CA . ARG A 1 81 ? 25.000 -7.709 -18.209 1.00 39.56 81 ARG A CA 1
ATOM 581 C C . ARG A 1 81 ? 25.242 -8.657 -17.041 1.00 39.56 81 ARG A C 1
ATOM 583 O O . ARG A 1 81 ? 26.049 -8.356 -16.174 1.00 39.56 81 ARG A O 1
ATOM 590 N N . LEU A 1 82 ? 24.719 -9.874 -17.144 1.00 29.81 82 LEU A N 1
ATOM 591 C CA . LEU A 1 82 ? 25.456 -11.039 -16.660 1.00 29.81 82 LEU A CA 1
ATOM 592 C C . LEU A 1 82 ? 26.080 -11.723 -17.883 1.00 29.81 82 LEU A C 1
ATOM 594 O O . LEU A 1 82 ? 25.390 -12.365 -18.676 1.00 29.81 82 LEU A O 1
ATOM 598 N N . LYS A 1 83 ? 27.377 -11.476 -18.081 1.00 44.34 83 LYS A N 1
ATOM 599 C CA . LYS A 1 83 ? 28.306 -12.487 -18.587 1.00 44.34 83 LYS A CA 1
ATOM 600 C C . LYS A 1 83 ? 29.031 -13.044 -17.374 1.00 44.34 83 LYS A C 1
ATOM 602 O O . LYS A 1 83 ? 29.371 -12.209 -16.509 1.00 44.34 83 LYS A O 1
#